Protein AF-A0A2W4WKU3-F1 (afdb_monomer)

Radius of gyration: 34.7 Å; Cα contacts (8 Å, |Δi|>4): 17; chains: 1; bounding box: 61×32×96 Å

Foldseek 3Di:
DVVVVVVVVVVVVVVVVVVVVVVVVVVVVVCVVPPPPPDQDPVNVQVVVCVVPVAHPVNVVVVVVVCLVCQLVVVCVVDPDDSVVSVVVSD

InterPro domains:
  IPR027417 P-loop containing nucleoside triphosphate hydrolase [G3DSA:3.40.50.300] (37-91)
  IPR050130 ATP-dependent Clp protease/Chaperone ClpA/ClpB [PTHR11638] (26-91)

Secondary structure (DSSP, 8-state):
-HHHHHHHHHHHHHHHHHHHHHHHHHHHHHHGGG-S-----HHHHHHHHHHHH---HHHHHHHHHHHHHHHHHHHHHH--S-HHHHHHHH-

Sequence (91 aa):
AIQVQDFDLAADLRKTESSLTQQIQATLADDVVITGIPEVSDEDIADIVSAWTGVPVNAITETESVMMMHLEDTLHERVVGQNEAVVAVAK

Solvent-accessible surface area (backbone atoms only — not comparable to full-atom values): 5421 Å² total; per-residue (Å²): 117,71,72,58,56,54,52,56,53,51,53,51,52,52,50,52,50,54,54,51,54,51,51,53,53,54,53,53,62,62,51,60,75,72,69,64,75,81,79,81,48,75,65,62,54,42,53,54,53,20,71,73,68,73,52,52,62,75,52,47,62,54,47,50,55,53,45,48,73,46,40,48,62,58,48,54,77,74,40,93,72,64,68,71,62,48,53,66,71,54,106

Nearest PDB structures (foldseek):
  7abr-assembly1_B  TM=5.320E-01  e=1.618E-02  Bacillus subtilis subsp. subtilis str. 168
  6w6h-assembly1_A  TM=4.390E-01  e=7.511E-03  Mycobacterium tuberculosis
  5ofo-assembly1_D  TM=4.498E-01  e=1.064E-02  Escherichia coli K-12
  6w6e-assembly1_A  TM=4.716E-01  e=1.734E-02  Mycobacterium tuberculosis
  6em8-assembly1_E  TM=3.257E-01  e=8.635E-03  Staphylococcus aureus

pLDDT: mean 72.11, std 10.01, range [53.91, 91.88]

Structure (mmCIF, N/CA/C/O backbone):
data_AF-A0A2W4WKU3-F1
#
_entry.id   AF-A0A2W4WKU3-F1
#
loop_
_atom_site.group_PDB
_atom_site.id
_atom_site.type_symbol
_atom_site.label_atom_id
_atom_site.label_alt_id
_atom_site.label_comp_id
_atom_site.label_asym_id
_atom_site.label_entity_id
_atom_site.label_seq_id
_atom_site.pdbx_PDB_ins_code
_atom_site.Cartn_x
_atom_site.Cartn_y
_atom_site.Cartn_z
_atom_site.occupancy
_atom_site.B_iso_or_equiv
_atom_site.auth_seq_id
_atom_site.auth_comp_id
_atom_site.auth_asym_id
_atom_site.auth_atom_id
_atom_site.pdbx_PDB_model_num
ATOM 1 N N . ALA A 1 1 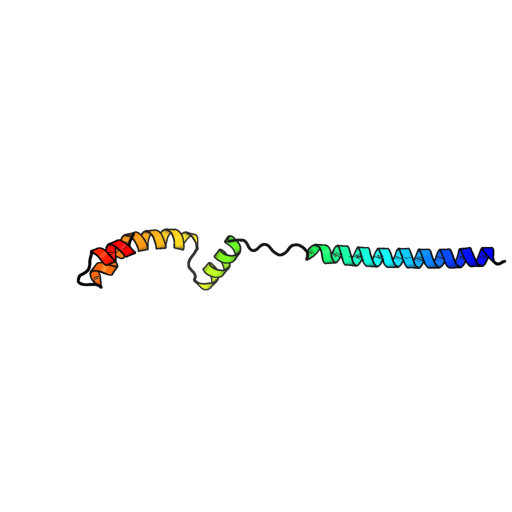? 29.876 20.856 -61.208 1.00 58.56 1 ALA A N 1
ATOM 2 C CA . ALA A 1 1 ? 30.616 20.865 -59.929 1.00 58.56 1 ALA A CA 1
ATOM 3 C C . ALA A 1 1 ? 29.691 21.108 -58.734 1.00 58.56 1 ALA A C 1
ATOM 5 O O . ALA A 1 1 ? 29.778 20.348 -57.787 1.00 58.56 1 ALA A O 1
ATOM 6 N N . ILE A 1 2 ? 28.776 22.087 -58.796 1.00 60.09 2 ILE A N 1
ATOM 7 C CA . ILE A 1 2 ? 27.870 22.460 -57.684 1.00 60.09 2 ILE A CA 1
ATOM 8 C C . ILE A 1 2 ? 26.934 21.309 -57.266 1.00 60.09 2 ILE A C 1
ATOM 10 O O . ILE A 1 2 ? 26.811 21.013 -56.089 1.00 60.09 2 ILE A O 1
ATOM 14 N N . GLN A 1 3 ? 26.392 20.563 -58.232 1.00 65.19 3 GLN A N 1
ATOM 15 C CA . GLN A 1 3 ? 25.459 19.460 -57.969 1.00 65.19 3 GLN A CA 1
ATOM 16 C C . GLN A 1 3 ? 26.058 18.311 -57.135 1.00 65.19 3 GLN A C 1
ATOM 18 O O . GLN A 1 3 ? 25.319 17.615 -56.459 1.00 65.19 3 GLN A O 1
ATOM 23 N N . VAL A 1 4 ? 27.383 18.109 -57.168 1.00 69.69 4 VAL A N 1
ATOM 24 C CA . VAL A 1 4 ? 28.069 17.065 -56.377 1.00 69.69 4 VAL A CA 1
ATOM 25 C C . VAL A 1 4 ? 28.145 17.461 -54.900 1.00 69.69 4 VAL A C 1
ATOM 27 O O . VAL A 1 4 ? 27.924 16.619 -54.040 1.00 69.69 4 VAL A O 1
ATOM 30 N N . GLN A 1 5 ? 28.360 18.751 -54.612 1.00 68.88 5 GLN A N 1
ATOM 31 C CA . GLN A 1 5 ? 28.367 19.267 -53.239 1.00 68.88 5 GLN A CA 1
ATOM 32 C C . GLN A 1 5 ? 27.000 19.136 -52.558 1.00 68.88 5 GLN A C 1
ATOM 34 O O . GLN A 1 5 ? 26.945 18.863 -51.361 1.00 68.88 5 GLN A O 1
ATOM 39 N N . ASP A 1 6 ? 25.907 19.273 -53.313 1.00 75.19 6 ASP A N 1
ATOM 40 C CA . ASP A 1 6 ? 24.555 19.113 -52.769 1.00 75.19 6 ASP A CA 1
ATOM 41 C C . ASP A 1 6 ? 24.270 17.660 -52.345 1.00 75.19 6 ASP A C 1
ATOM 43 O O . ASP A 1 6 ? 23.561 17.431 -51.364 1.00 75.19 6 ASP A O 1
ATOM 47 N N . PHE A 1 7 ? 24.846 16.668 -53.039 1.00 82.00 7 PHE A N 1
ATOM 48 C CA . PHE A 1 7 ? 24.681 15.253 -52.683 1.00 82.00 7 PHE A CA 1
ATOM 49 C C . PHE A 1 7 ? 25.466 14.864 -51.428 1.00 82.00 7 PHE A C 1
ATOM 51 O O . PHE A 1 7 ? 24.938 14.120 -50.599 1.00 82.00 7 PHE A O 1
ATOM 58 N N . ASP A 1 8 ? 26.683 15.385 -51.264 1.00 85.19 8 ASP A N 1
ATOM 59 C CA . ASP A 1 8 ? 27.507 15.115 -50.081 1.00 85.19 8 ASP A CA 1
ATOM 60 C C . ASP A 1 8 ? 26.860 15.711 -48.819 1.00 85.19 8 ASP A C 1
ATOM 62 O O . ASP A 1 8 ? 26.673 15.017 -47.817 1.00 85.19 8 ASP A O 1
ATOM 66 N N . LEU A 1 9 ? 26.397 16.965 -48.900 1.00 86.19 9 LEU A N 1
ATOM 67 C CA . LEU A 1 9 ? 25.697 17.629 -47.797 1.00 86.19 9 LEU A CA 1
ATOM 68 C C . LEU A 1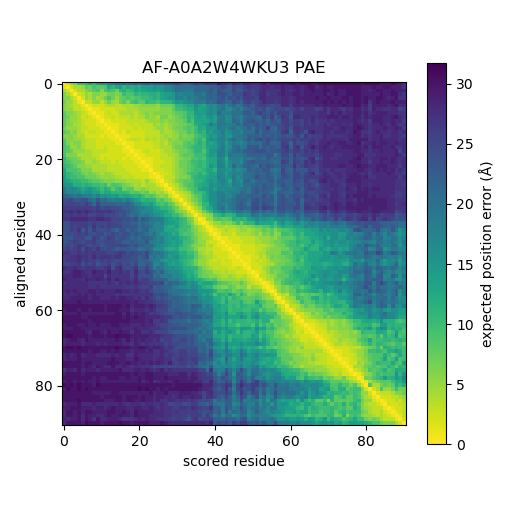 9 ? 24.380 16.919 -47.439 1.00 86.19 9 LEU A C 1
ATOM 70 O O . LEU A 1 9 ? 24.050 16.761 -46.262 1.00 86.19 9 LEU A O 1
ATOM 74 N N . ALA A 1 10 ? 23.624 16.467 -48.444 1.00 84.31 10 ALA A N 1
ATOM 75 C CA . ALA A 1 10 ? 22.382 15.730 -48.226 1.00 84.31 10 ALA A CA 1
ATOM 76 C C . ALA A 1 10 ? 22.620 14.372 -47.541 1.00 84.31 10 ALA A C 1
ATOM 78 O O . ALA A 1 10 ? 21.817 13.954 -46.701 1.00 84.31 10 ALA A O 1
ATOM 79 N N . ALA A 1 11 ? 23.720 13.688 -47.868 1.00 88.81 11 ALA A N 1
ATOM 80 C CA . ALA A 1 11 ? 24.095 12.430 -47.229 1.00 88.81 11 ALA A CA 1
ATOM 81 C C . ALA A 1 11 ? 24.435 12.628 -45.743 1.00 88.81 11 ALA A C 1
ATOM 83 O O . ALA A 1 11 ? 23.976 11.852 -44.897 1.00 88.81 11 ALA A O 1
ATOM 84 N N . ASP A 1 12 ? 25.171 13.692 -45.421 1.00 89.12 12 ASP A N 1
ATOM 85 C CA . ASP A 1 12 ? 25.520 14.036 -44.043 1.00 89.12 12 ASP A CA 1
ATOM 86 C C . ASP A 1 12 ? 24.289 14.428 -43.220 1.00 89.12 12 ASP A C 1
ATOM 88 O O . ASP A 1 12 ? 24.091 13.909 -42.118 1.00 89.12 12 ASP A O 1
ATOM 92 N N . LEU A 1 13 ? 23.401 15.263 -43.772 1.00 86.62 13 LEU A N 1
ATOM 93 C CA . LEU A 1 13 ? 22.150 15.639 -43.107 1.00 86.62 13 LEU A CA 1
ATOM 94 C C . LEU A 1 13 ? 21.293 14.409 -42.785 1.00 86.62 13 LEU A C 1
ATOM 96 O O . LEU A 1 13 ? 20.872 14.240 -41.640 1.00 86.62 13 LEU A O 1
ATOM 100 N N . ARG A 1 14 ? 21.126 13.487 -43.738 1.00 90.12 14 ARG A N 1
ATOM 101 C CA . ARG A 1 14 ? 20.374 12.242 -43.522 1.00 90.12 14 ARG A CA 1
ATOM 102 C C . ARG A 1 14 ? 20.999 11.355 -42.443 1.00 90.12 14 ARG A C 1
ATOM 104 O O . ARG A 1 14 ? 20.289 10.708 -41.673 1.00 90.12 14 ARG A O 1
ATOM 111 N N . LYS A 1 15 ? 22.332 11.317 -42.367 1.00 91.88 15 LYS A N 1
ATOM 112 C CA . LYS A 1 15 ? 23.051 10.580 -41.322 1.00 91.88 15 LYS A CA 1
ATOM 113 C C . LYS A 1 15 ? 22.800 11.189 -39.944 1.00 91.88 15 LYS A C 1
ATOM 115 O O . LYS A 1 15 ? 22.551 10.446 -38.994 1.00 91.88 15 LYS A O 1
ATOM 120 N N . THR A 1 16 ? 22.832 12.519 -39.838 1.00 91.31 16 THR A N 1
ATOM 121 C CA . THR A 1 16 ? 22.532 13.212 -38.576 1.00 91.31 16 THR A CA 1
ATOM 122 C C . THR A 1 16 ? 21.084 13.002 -38.144 1.00 91.31 16 THR A C 1
ATOM 124 O O . THR A 1 16 ? 20.861 12.659 -36.986 1.00 91.31 16 THR A O 1
ATOM 127 N N . GLU A 1 17 ? 20.129 13.092 -39.075 1.00 89.56 17 GLU A N 1
ATOM 128 C CA . GLU A 1 17 ? 18.705 12.834 -38.837 1.00 89.56 17 GLU A CA 1
ATOM 129 C C . GLU A 1 17 ? 18.488 11.415 -38.302 1.00 89.56 17 GLU A C 1
ATOM 131 O O . GLU A 1 17 ? 17.932 11.246 -37.221 1.00 89.56 17 GLU A O 1
ATOM 136 N N . SER A 1 18 ? 19.030 10.399 -38.983 1.00 90.62 18 SER A N 1
ATOM 137 C CA . SER A 1 18 ? 18.900 9.002 -38.554 1.00 90.62 18 SER A CA 1
ATOM 138 C C . SER A 1 18 ? 19.469 8.759 -37.153 1.00 90.62 18 SER A C 1
ATOM 140 O O . SER A 1 18 ? 18.876 8.017 -36.374 1.00 90.62 18 SER A O 1
ATOM 142 N N . SER A 1 19 ? 20.610 9.371 -36.827 1.00 91.00 19 SER A N 1
ATOM 143 C CA . SER A 1 19 ? 21.231 9.268 -35.502 1.00 91.00 19 SER A CA 1
ATOM 144 C C . SER A 1 19 ? 20.368 9.929 -34.423 1.00 91.00 19 SER A C 1
ATOM 146 O O . SER A 1 19 ? 20.207 9.381 -33.333 1.00 91.00 19 SER A O 1
ATOM 148 N N . LEU A 1 20 ? 19.798 11.099 -34.723 1.00 85.75 20 LEU A N 1
ATOM 149 C CA . LEU A 1 20 ? 18.969 11.854 -33.786 1.00 85.75 20 LEU A CA 1
ATOM 150 C C . LEU A 1 20 ? 17.639 11.139 -33.524 1.00 85.75 20 LEU A C 1
ATOM 152 O O . LEU A 1 20 ? 17.230 11.005 -32.374 1.00 85.75 20 LEU A O 1
ATOM 156 N N . THR A 1 21 ? 17.004 10.606 -34.571 1.00 85.75 21 THR A N 1
ATOM 157 C CA . THR A 1 21 ? 15.790 9.789 -34.443 1.00 85.75 21 THR A CA 1
ATOM 158 C C . THR A 1 21 ? 16.052 8.529 -33.623 1.00 85.75 21 THR A C 1
ATOM 160 O O . THR A 1 21 ? 15.243 8.187 -32.765 1.00 85.75 21 THR A O 1
ATOM 163 N N . GLN A 1 22 ? 17.198 7.869 -33.823 1.00 89.88 22 GLN A N 1
ATOM 164 C CA . GLN A 1 22 ? 17.575 6.689 -33.043 1.00 89.88 22 GLN A CA 1
ATOM 165 C C . GLN A 1 22 ? 17.783 7.019 -31.555 1.00 89.88 22 GLN A C 1
ATOM 167 O O . GLN A 1 22 ? 17.345 6.253 -30.700 1.00 89.88 22 GLN A O 1
ATOM 172 N N . GLN A 1 23 ? 18.397 8.164 -31.236 1.00 85.44 23 GLN A N 1
ATOM 173 C CA . GLN A 1 23 ? 18.551 8.632 -29.853 1.00 85.44 23 GLN A CA 1
ATOM 174 C C . GLN A 1 23 ? 17.200 8.948 -29.202 1.00 85.44 23 GLN A C 1
ATOM 176 O O . GLN A 1 23 ? 16.948 8.507 -28.086 1.00 85.44 23 GLN A O 1
ATOM 181 N N . ILE A 1 24 ? 16.306 9.643 -29.913 1.00 83.06 24 ILE A N 1
ATOM 182 C CA . ILE A 1 24 ? 14.948 9.936 -29.426 1.00 83.06 24 ILE A CA 1
ATOM 183 C C . ILE A 1 24 ? 14.185 8.637 -29.146 1.00 83.06 24 ILE A C 1
ATOM 185 O O . ILE A 1 24 ? 13.543 8.509 -28.107 1.00 83.06 24 ILE A O 1
ATOM 189 N N . GLN A 1 25 ? 14.280 7.656 -30.045 1.00 81.25 25 GLN A N 1
ATOM 190 C CA . GLN A 1 25 ? 13.601 6.374 -29.885 1.00 81.25 25 GLN A CA 1
ATOM 191 C C . GLN A 1 25 ? 14.156 5.558 -28.709 1.00 81.25 25 GLN A C 1
ATOM 193 O O . GLN A 1 25 ? 13.378 4.918 -28.005 1.00 81.25 25 GLN A O 1
ATOM 198 N N . ALA A 1 26 ? 15.470 5.602 -28.471 1.00 80.62 26 ALA A N 1
ATOM 199 C CA . ALA A 1 26 ? 16.091 4.942 -27.326 1.00 80.62 26 ALA A CA 1
ATOM 200 C C . ALA A 1 26 ? 15.634 5.559 -25.994 1.00 80.62 26 ALA A C 1
ATOM 202 O O . ALA A 1 26 ? 15.251 4.826 -25.088 1.00 80.62 26 ALA A O 1
ATOM 203 N N . THR A 1 27 ? 15.599 6.892 -25.897 1.00 74.38 27 THR A N 1
ATOM 204 C CA . THR A 1 27 ? 15.151 7.586 -24.680 1.00 74.38 27 THR A CA 1
ATOM 205 C C . THR A 1 27 ? 13.659 7.383 -24.417 1.00 74.38 27 THR A C 1
ATOM 207 O O . THR A 1 27 ? 13.269 7.124 -23.285 1.00 74.38 27 THR A O 1
ATOM 210 N N . LEU A 1 28 ? 12.813 7.445 -25.453 1.00 68.31 28 LEU A N 1
ATOM 211 C CA . LEU A 1 28 ? 11.370 7.227 -25.303 1.00 68.31 28 LEU A CA 1
ATOM 212 C C . LEU A 1 28 ? 11.026 5.785 -24.905 1.00 68.31 28 LEU A C 1
ATOM 214 O O . LEU A 1 28 ? 10.038 5.575 -24.211 1.00 68.31 28 LEU A O 1
ATOM 218 N N . ALA A 1 29 ? 11.814 4.792 -25.326 1.00 64.94 29 ALA A N 1
ATOM 219 C CA . ALA A 1 29 ? 11.608 3.405 -24.911 1.00 64.94 29 ALA A CA 1
ATOM 220 C C . ALA A 1 29 ? 11.907 3.187 -23.416 1.00 64.94 29 ALA A C 1
ATOM 222 O O . ALA A 1 29 ? 11.221 2.387 -22.782 1.00 64.94 29 ALA A O 1
ATOM 223 N N . ASP A 1 30 ? 12.880 3.914 -22.861 1.00 61.78 30 ASP A N 1
ATOM 224 C CA . ASP A 1 30 ? 13.217 3.871 -21.431 1.00 61.78 30 ASP A CA 1
ATOM 225 C C . ASP A 1 30 ? 12.170 4.613 -20.575 1.00 61.78 30 ASP A C 1
ATOM 227 O O . ASP A 1 30 ? 11.767 4.127 -19.520 1.00 61.78 30 ASP A O 1
ATOM 231 N N . ASP A 1 31 ? 11.659 5.754 -21.054 1.00 57.16 31 ASP A N 1
ATOM 232 C CA . ASP A 1 31 ? 10.717 6.599 -20.298 1.00 57.16 31 ASP A CA 1
ATOM 233 C C . ASP A 1 31 ? 9.289 6.017 -20.233 1.00 57.16 31 ASP A C 1
ATOM 235 O O . ASP A 1 31 ? 8.535 6.278 -19.293 1.00 57.16 31 ASP A O 1
ATOM 239 N N . VAL A 1 32 ? 8.902 5.164 -21.194 1.00 54.81 32 VAL A N 1
ATOM 240 C CA . VAL A 1 32 ? 7.583 4.496 -21.194 1.00 54.81 32 VAL A CA 1
ATOM 241 C C . VAL A 1 32 ? 7.409 3.557 -19.992 1.00 54.81 32 VAL A C 1
ATOM 243 O O . VAL A 1 32 ? 6.276 3.321 -19.574 1.00 54.81 32 VAL A O 1
ATOM 246 N N . VAL A 1 33 ? 8.495 3.102 -19.357 1.00 55.00 33 VAL A N 1
ATOM 247 C CA . VAL A 1 33 ? 8.423 2.265 -18.147 1.00 55.00 33 VAL A CA 1
ATOM 248 C C . VAL A 1 33 ? 7.932 3.059 -16.918 1.00 55.00 33 VAL A C 1
ATOM 250 O O . VAL A 1 33 ? 7.403 2.454 -15.990 1.00 55.00 33 VAL A O 1
ATOM 253 N N . ILE A 1 34 ? 8.014 4.401 -16.916 1.00 54.94 34 ILE A N 1
ATOM 254 C CA . ILE A 1 34 ? 7.670 5.261 -15.756 1.00 54.94 34 ILE A CA 1
ATOM 255 C C . ILE A 1 34 ? 6.443 6.163 -16.027 1.00 54.94 34 ILE A C 1
ATOM 257 O O . ILE A 1 34 ? 6.185 7.127 -15.313 1.00 54.94 34 ILE A O 1
ATOM 261 N N . THR A 1 35 ? 5.626 5.863 -17.043 1.00 53.91 35 THR A N 1
ATOM 262 C CA . THR A 1 35 ? 4.382 6.632 -17.306 1.00 53.91 35 THR A CA 1
ATOM 263 C C . THR A 1 35 ? 3.110 5.997 -16.743 1.00 53.91 35 THR A C 1
ATOM 265 O O . THR A 1 35 ? 2.044 6.610 -16.791 1.00 53.91 35 THR A O 1
ATOM 268 N N . GLY A 1 36 ? 3.207 4.809 -16.143 1.00 58.47 36 GLY A N 1
ATOM 269 C CA . GLY A 1 36 ? 2.160 4.281 -15.275 1.00 58.47 36 GLY A CA 1
ATOM 270 C C . GLY A 1 36 ? 2.377 4.821 -13.871 1.00 58.47 36 GLY A C 1
ATOM 271 O O . GLY A 1 36 ? 3.303 4.387 -13.192 1.00 58.47 36 GLY A O 1
ATOM 272 N N . ILE A 1 37 ? 1.554 5.775 -13.434 1.00 64.31 37 ILE A N 1
ATOM 273 C CA . ILE A 1 37 ? 1.451 6.111 -12.009 1.00 64.31 37 ILE A CA 1
ATOM 274 C C . ILE A 1 37 ? 1.224 4.772 -11.293 1.00 64.31 37 ILE A C 1
ATOM 276 O O . ILE A 1 37 ? 0.288 4.075 -11.688 1.00 64.31 37 ILE A O 1
ATOM 280 N N . PRO A 1 38 ? 2.068 4.355 -10.333 1.00 66.50 38 PRO A N 1
ATOM 281 C CA . PRO A 1 38 ? 1.810 3.117 -9.617 1.00 66.50 38 PRO A CA 1
ATOM 282 C C . PRO A 1 38 ? 0.453 3.269 -8.926 1.00 66.50 38 PRO A C 1
ATOM 284 O O . PRO A 1 38 ? 0.296 4.107 -8.036 1.00 66.50 38 PRO A O 1
ATOM 287 N N . GLU A 1 39 ? -0.547 2.532 -9.407 1.00 72.69 39 GLU A N 1
ATOM 288 C CA . GLU A 1 39 ? -1.847 2.462 -8.756 1.00 72.69 39 GLU A CA 1
ATOM 289 C C . GLU A 1 39 ? -1.637 1.730 -7.439 1.00 72.69 39 GLU A C 1
ATOM 291 O O . GLU A 1 39 ? -1.275 0.556 -7.416 1.00 72.69 39 GLU A O 1
ATOM 296 N N . VAL A 1 40 ? -1.797 2.464 -6.343 1.00 77.81 40 VAL A N 1
ATOM 297 C CA . VAL A 1 40 ? -1.786 1.885 -5.005 1.00 77.81 40 VAL A CA 1
ATOM 298 C C . VAL A 1 40 ? -3.161 1.273 -4.781 1.00 77.81 40 VAL A C 1
ATOM 300 O O . VAL A 1 40 ? -4.167 1.983 -4.850 1.00 77.81 40 VAL A O 1
ATOM 303 N N . SER A 1 41 ? -3.200 -0.033 -4.545 1.00 78.94 41 SER A N 1
ATOM 304 C CA . SER A 1 41 ? -4.425 -0.755 -4.220 1.00 78.94 41 SER A CA 1
ATOM 305 C C . SER A 1 41 ? -4.712 -0.714 -2.716 1.00 78.94 41 SER A C 1
ATOM 307 O O . SER A 1 41 ? -3.825 -0.468 -1.894 1.00 78.94 41 SER A O 1
ATOM 309 N N . ASP A 1 42 ? -5.961 -0.990 -2.338 1.00 77.31 42 ASP A N 1
ATOM 310 C CA . ASP A 1 42 ? -6.353 -1.102 -0.928 1.00 77.31 42 ASP A CA 1
ATOM 311 C C . ASP A 1 42 ? -5.580 -2.227 -0.205 1.00 77.31 42 ASP A C 1
ATOM 313 O O . ASP A 1 42 ? -5.310 -2.129 0.993 1.00 77.31 42 ASP A O 1
ATOM 317 N N . GLU A 1 43 ? -5.168 -3.267 -0.941 1.00 77.31 43 GLU A N 1
ATOM 318 C CA . GLU A 1 43 ? -4.348 -4.380 -0.445 1.00 77.31 43 GLU A CA 1
ATOM 319 C C . GLU A 1 43 ? -2.930 -3.913 -0.071 1.00 77.31 43 GLU A C 1
ATOM 321 O O . GLU A 1 43 ? -2.432 -4.258 1.002 1.00 77.31 43 GLU A O 1
ATOM 326 N N . ASP A 1 44 ? -2.320 -3.035 -0.876 1.00 77.06 44 ASP A N 1
ATOM 327 C CA . ASP A 1 44 ? -0.989 -2.476 -0.590 1.00 77.06 44 ASP A CA 1
ATOM 328 C C . ASP A 1 44 ? -0.983 -1.647 0.707 1.00 77.06 44 ASP A C 1
ATOM 330 O O . ASP A 1 44 ? -0.026 -1.672 1.489 1.00 77.06 44 ASP A O 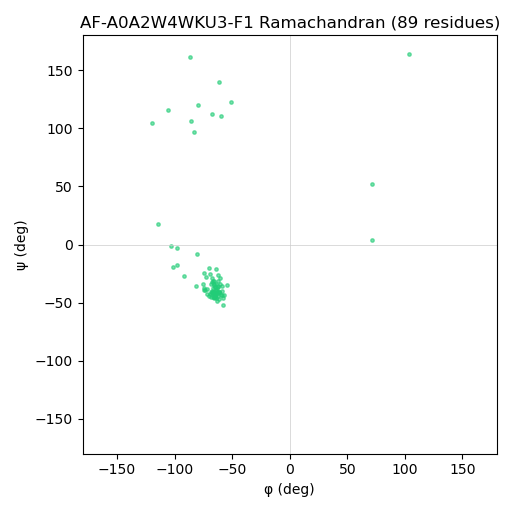1
ATOM 334 N N . ILE A 1 45 ? -2.068 -0.909 0.962 1.00 78.38 45 ILE A N 1
ATOM 335 C CA . ILE A 1 45 ? -2.241 -0.129 2.195 1.00 78.38 45 ILE A CA 1
ATOM 336 C C . ILE A 1 45 ? -2.462 -1.068 3.386 1.00 78.38 45 ILE A C 1
ATOM 338 O O . ILE A 1 45 ? -1.857 -0.875 4.447 1.00 78.38 45 ILE A O 1
ATOM 342 N N . ALA A 1 46 ? -3.307 -2.086 3.215 1.00 77.81 46 ALA A N 1
ATOM 343 C CA . ALA A 1 46 ? -3.608 -3.083 4.236 1.00 77.81 46 ALA A CA 1
ATOM 344 C C . ALA A 1 46 ? -2.347 -3.806 4.729 1.00 77.81 46 ALA A C 1
ATOM 346 O O . ALA A 1 46 ? -2.156 -3.952 5.941 1.00 77.81 46 ALA A O 1
ATOM 347 N N . ASP A 1 47 ? -1.460 -4.192 3.814 1.00 77.56 47 ASP A N 1
ATOM 348 C CA . ASP A 1 47 ? -0.221 -4.895 4.135 1.00 77.56 47 ASP 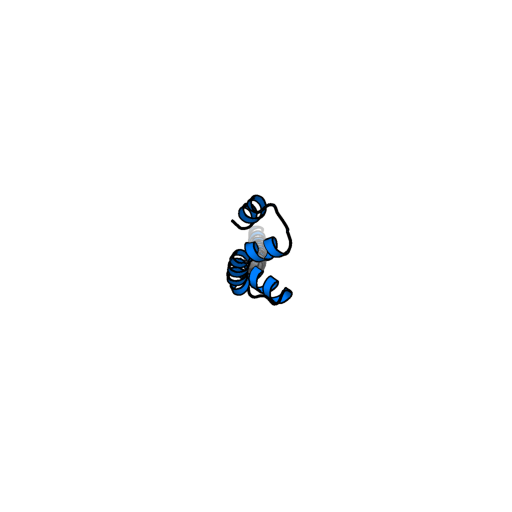A CA 1
ATOM 349 C C . ASP A 1 47 ? 0.738 -4.033 4.964 1.00 77.56 47 ASP A C 1
ATOM 351 O O . ASP A 1 47 ? 1.292 -4.496 5.967 1.00 77.56 47 ASP A O 1
ATOM 355 N N . ILE A 1 48 ? 0.891 -2.751 4.616 1.00 77.88 48 ILE A N 1
ATOM 356 C CA . ILE A 1 48 ? 1.744 -1.815 5.365 1.00 77.88 48 ILE A CA 1
ATOM 357 C C . ILE A 1 48 ? 1.175 -1.559 6.766 1.00 77.88 48 ILE A C 1
ATOM 359 O O . ILE A 1 48 ? 1.910 -1.592 7.759 1.00 77.88 48 ILE A O 1
ATOM 363 N N . VAL A 1 49 ? -0.135 -1.327 6.872 1.00 74.81 49 VAL A N 1
ATOM 364 C CA . VAL A 1 49 ? -0.798 -1.072 8.158 1.00 74.81 49 VAL A CA 1
ATOM 365 C C . VAL A 1 49 ? -0.747 -2.313 9.049 1.00 74.81 49 VAL A C 1
ATOM 367 O O . VAL A 1 49 ? -0.445 -2.196 10.239 1.00 74.81 49 VAL A O 1
ATOM 370 N N . SER A 1 50 ? -0.953 -3.506 8.487 1.00 78.56 50 SER A N 1
ATOM 371 C CA . SER A 1 50 ? -0.811 -4.774 9.208 1.00 78.56 50 SER A CA 1
ATOM 372 C C . SER A 1 50 ? 0.634 -5.008 9.654 1.00 78.56 50 SER A C 1
ATOM 374 O O . SER A 1 50 ? 0.860 -5.462 10.774 1.00 78.56 50 SER A O 1
ATOM 376 N N . ALA A 1 51 ? 1.631 -4.670 8.832 1.00 76.12 51 ALA A N 1
ATOM 377 C CA . ALA A 1 51 ? 3.041 -4.800 9.199 1.00 76.12 51 ALA A CA 1
ATOM 378 C C . ALA A 1 51 ? 3.446 -3.862 10.352 1.00 76.12 51 ALA A C 1
ATOM 380 O O . ALA A 1 51 ? 4.272 -4.235 11.186 1.00 76.12 51 ALA A O 1
ATOM 381 N N . TRP A 1 52 ? 2.866 -2.661 10.430 1.00 74.38 52 TRP A N 1
ATOM 382 C CA . TRP A 1 52 ? 3.134 -1.714 11.519 1.00 74.38 52 TRP A CA 1
ATOM 383 C C . TRP A 1 52 ? 2.345 -1.985 12.798 1.00 74.38 52 TRP A C 1
ATOM 385 O O . TRP A 1 52 ? 2.865 -1.759 13.890 1.00 74.38 52 TRP A O 1
ATOM 395 N N . THR A 1 53 ? 1.103 -2.451 12.685 1.00 71.44 53 THR A N 1
ATOM 396 C CA . THR A 1 53 ? 0.212 -2.649 13.841 1.00 71.44 53 THR A CA 1
ATOM 397 C C . THR A 1 53 ? 0.179 -4.091 14.342 1.00 71.44 53 THR A C 1
ATOM 399 O O . THR A 1 53 ? -0.236 -4.336 15.472 1.00 71.44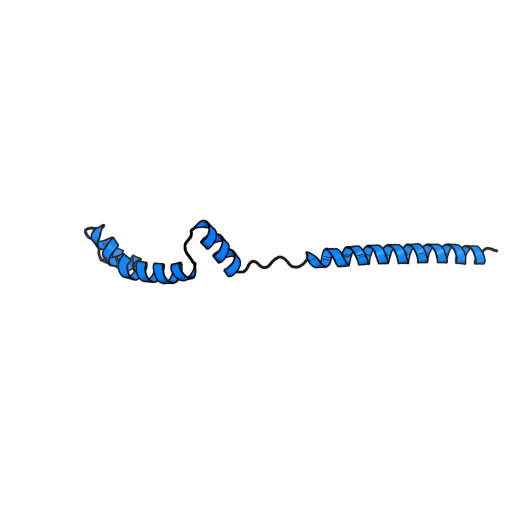 53 THR A O 1
ATOM 402 N N . GLY A 1 54 ? 0.626 -5.052 13.529 1.00 68.81 54 GLY A N 1
ATOM 403 C CA . GLY A 1 54 ? 0.559 -6.484 13.820 1.00 68.81 54 GLY A CA 1
ATOM 404 C C . GLY A 1 54 ? -0.853 -7.075 13.754 1.00 68.81 54 GLY A C 1
ATOM 405 O O . GLY A 1 54 ? -1.021 -8.253 14.067 1.00 68.81 54 GLY A O 1
ATOM 406 N N . VAL A 1 55 ? -1.864 -6.287 13.370 1.00 65.50 55 VAL A N 1
ATOM 407 C CA . VAL A 1 55 ? -3.265 -6.716 13.297 1.00 65.50 55 VAL A CA 1
ATOM 408 C C . VAL A 1 55 ? -3.657 -6.905 11.826 1.00 65.50 55 VAL A C 1
ATOM 410 O O . VAL A 1 55 ? -3.672 -5.925 11.080 1.00 65.50 55 VAL A O 1
ATOM 413 N N . PRO A 1 56 ? -3.989 -8.136 11.392 1.00 67.38 56 PRO A N 1
ATOM 414 C CA . PRO A 1 56 ? -4.437 -8.395 10.026 1.00 67.38 56 PRO A CA 1
ATOM 415 C C . PRO A 1 56 ? -5.732 -7.638 9.714 1.00 67.38 56 PRO A C 1
ATOM 417 O O . PRO A 1 56 ? -6.648 -7.636 10.533 1.00 67.38 56 PRO A O 1
ATOM 420 N N . VAL A 1 57 ? -5.874 -7.081 8.510 1.00 65.75 57 VAL A N 1
ATOM 421 C CA . VAL A 1 57 ? -7.098 -6.353 8.112 1.00 65.75 57 VAL A CA 1
ATOM 422 C C . VAL A 1 57 ? -8.357 -7.228 8.183 1.00 65.75 57 VAL A C 1
ATOM 424 O O . VAL A 1 57 ? -9.389 -6.770 8.661 1.00 65.75 57 VAL A O 1
ATOM 427 N N . ASN A 1 58 ? -8.258 -8.522 7.856 1.00 62.69 58 ASN A N 1
ATOM 428 C CA . ASN A 1 58 ? -9.363 -9.473 8.057 1.00 62.69 58 ASN A CA 1
ATOM 429 C C . ASN A 1 58 ? -9.770 -9.600 9.537 1.00 62.69 58 ASN A C 1
ATOM 431 O O . ASN A 1 58 ? -10.953 -9.754 9.847 1.00 62.69 58 ASN A O 1
ATOM 435 N N . ALA A 1 59 ? -8.798 -9.490 10.450 1.00 59.47 59 ALA A N 1
ATOM 436 C CA . ALA A 1 59 ? -9.055 -9.485 11.882 1.00 59.47 59 ALA A CA 1
ATOM 437 C C . ALA A 1 59 ? -9.703 -8.171 12.339 1.00 59.47 59 ALA A C 1
ATOM 439 O O . ALA A 1 59 ? -10.459 -8.213 13.300 1.00 59.47 59 ALA A O 1
ATOM 440 N N . ILE A 1 60 ? -9.481 -7.032 11.666 1.00 60.56 60 ILE A N 1
ATOM 441 C CA . ILE A 1 60 ? -10.153 -5.759 11.992 1.00 60.56 60 ILE A CA 1
ATOM 442 C C . ILE A 1 60 ? -11.662 -5.885 11.787 1.00 60.56 60 ILE A C 1
ATOM 444 O O . ILE A 1 60 ? -12.406 -5.581 12.708 1.00 60.56 60 ILE A O 1
ATOM 448 N N . THR A 1 61 ? -12.128 -6.413 10.653 1.00 61.38 61 THR A N 1
ATOM 449 C CA . THR A 1 61 ? -13.572 -6.580 10.388 1.00 61.38 61 THR A CA 1
ATOM 450 C C . THR A 1 61 ? -14.274 -7.507 11.386 1.00 61.38 61 THR A C 1
ATOM 452 O O . THR A 1 61 ? -15.389 -7.222 11.832 1.00 61.38 61 THR A O 1
ATOM 455 N N . GLU A 1 62 ? -13.627 -8.611 11.769 1.00 61.66 62 GLU A N 1
ATOM 456 C CA . GLU A 1 62 ? -14.169 -9.538 12.769 1.00 61.66 62 GLU A CA 1
ATOM 457 C C . GLU A 1 62 ? -14.107 -8.928 14.180 1.00 61.66 62 GLU A C 1
ATOM 459 O O . GLU A 1 62 ? -15.089 -8.966 14.920 1.00 61.66 62 GLU A O 1
ATOM 464 N N . THR A 1 63 ? -12.991 -8.278 14.525 1.00 65.25 63 THR A N 1
ATOM 465 C CA . THR A 1 63 ? -12.785 -7.635 15.832 1.00 65.25 63 THR A CA 1
ATOM 466 C C . THR A 1 63 ? -13.698 -6.433 16.027 1.00 65.25 63 THR A C 1
ATOM 468 O O . THR A 1 63 ? -14.223 -6.274 17.120 1.00 65.25 63 THR A O 1
ATOM 471 N N . GLU A 1 64 ? -13.931 -5.603 15.010 1.00 65.19 64 GLU A N 1
ATOM 472 C CA . GLU A 1 64 ? -14.874 -4.481 15.081 1.00 65.19 64 GLU A CA 1
ATOM 473 C C . GLU A 1 64 ? -16.306 -4.971 15.261 1.00 65.19 64 GLU A C 1
ATOM 475 O O . GLU A 1 64 ? -17.025 -4.421 16.088 1.00 65.19 64 GLU A O 1
ATOM 480 N N . SER A 1 65 ? -16.707 -6.034 14.556 1.00 67.94 65 SER A N 1
ATOM 481 C CA . SER A 1 65 ? -18.042 -6.626 14.711 1.00 67.94 65 SER A CA 1
ATOM 482 C C . SER A 1 65 ? -18.248 -7.188 16.123 1.00 67.94 65 SER A C 1
ATOM 484 O O . SER A 1 65 ? -19.292 -6.974 16.741 1.00 67.94 65 SER A O 1
ATOM 486 N N . VAL A 1 66 ? -17.233 -7.870 16.665 1.00 67.75 66 VAL A N 1
ATOM 487 C CA . VAL A 1 66 ? -17.236 -8.389 18.041 1.00 67.75 66 VAL A CA 1
ATOM 488 C C . VAL A 1 66 ? -17.176 -7.249 19.065 1.00 67.75 66 VAL A C 1
ATOM 490 O O . VAL A 1 66 ? -17.901 -7.285 20.058 1.00 67.75 66 VAL A O 1
ATOM 493 N N . MET A 1 67 ? -16.374 -6.208 18.823 1.00 68.06 67 MET A N 1
ATOM 494 C CA . MET A 1 67 ? -16.330 -5.020 19.678 1.00 68.06 67 MET A CA 1
ATOM 495 C C . MET A 1 67 ? -17.674 -4.306 19.697 1.00 68.06 67 MET A C 1
ATOM 497 O O . MET A 1 67 ? -18.124 -3.964 20.779 1.00 68.06 67 MET A O 1
ATOM 501 N N . MET A 1 68 ? -18.339 -4.128 18.551 1.00 71.75 68 MET A N 1
ATOM 502 C CA . MET A 1 68 ? -19.678 -3.533 18.476 1.00 71.75 68 MET A CA 1
ATOM 503 C C . MET A 1 68 ? -20.692 -4.331 19.296 1.00 71.75 68 MET A C 1
ATOM 505 O O . MET A 1 68 ? -21.458 -3.743 20.054 1.00 71.75 68 MET A O 1
ATOM 509 N N . MET A 1 69 ? -20.650 -5.664 19.208 1.00 75.44 69 MET A N 1
ATOM 510 C C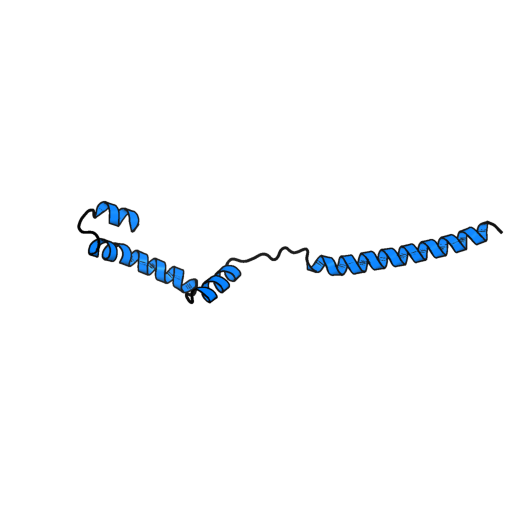A . MET A 1 69 ? -21.550 -6.541 19.962 1.00 75.44 69 MET A CA 1
ATOM 511 C C . MET A 1 69 ? -21.368 -6.414 21.484 1.00 75.44 69 MET A C 1
ATOM 513 O O . MET A 1 69 ? -22.335 -6.555 22.223 1.00 75.44 69 MET A O 1
ATOM 517 N N . HIS A 1 70 ? -20.151 -6.118 21.952 1.00 74.00 70 HIS A N 1
ATOM 518 C CA . HIS A 1 70 ? -19.827 -5.978 23.378 1.00 74.00 70 HIS A CA 1
ATOM 519 C C . HIS A 1 70 ? -19.686 -4.522 23.858 1.00 74.00 70 HIS A C 1
ATOM 521 O O . HIS A 1 70 ? -19.432 -4.274 25.043 1.00 74.00 70 HIS A O 1
ATOM 527 N N . LEU A 1 71 ? -19.840 -3.544 22.962 1.00 75.88 71 LEU A N 1
ATOM 528 C CA . LEU A 1 71 ? -19.646 -2.126 23.262 1.00 75.88 71 LEU A CA 1
ATOM 529 C C . LEU A 1 71 ? -20.704 -1.620 24.247 1.00 75.88 71 LEU A C 1
ATOM 531 O O . LEU A 1 71 ? -20.373 -0.881 25.173 1.00 75.88 71 LEU A O 1
ATOM 535 N N . GLU A 1 72 ? -21.959 -2.042 24.068 1.00 67.81 72 GLU A N 1
ATOM 536 C CA . GLU A 1 72 ? -23.086 -1.647 24.920 1.00 67.8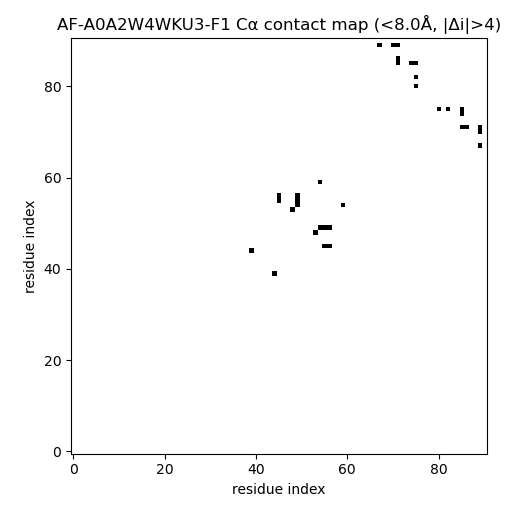1 72 GLU A CA 1
ATOM 537 C C . GLU A 1 72 ? -22.884 -2.092 26.373 1.00 67.81 72 GLU A C 1
ATOM 539 O O . GLU A 1 72 ? -23.026 -1.277 27.289 1.00 67.81 72 GLU A O 1
ATOM 544 N N . ASP A 1 73 ? -22.484 -3.349 26.578 1.00 73.38 73 ASP A N 1
ATOM 545 C CA . ASP A 1 73 ? -22.210 -3.914 27.902 1.00 73.38 73 ASP A CA 1
ATOM 546 C C . ASP A 1 73 ? -21.027 -3.193 28.570 1.00 73.38 73 ASP A C 1
ATOM 548 O O . ASP A 1 73 ? -21.114 -2.748 29.717 1.00 73.38 73 ASP A O 1
ATOM 552 N N . THR A 1 74 ? -19.939 -2.983 27.819 1.00 74.44 74 THR A N 1
ATOM 553 C CA . THR A 1 74 ? -18.722 -2.323 28.322 1.00 74.44 74 THR A CA 1
ATOM 554 C C . THR A 1 74 ? -18.971 -0.857 28.700 1.00 74.44 74 THR A C 1
ATOM 556 O O . THR A 1 74 ? -18.407 -0.343 29.672 1.00 74.44 74 THR A O 1
ATOM 559 N N . LEU A 1 75 ? -19.815 -0.152 27.941 1.00 69.94 75 LEU A N 1
ATOM 560 C CA . LEU A 1 75 ? -20.196 1.226 28.247 1.00 69.94 75 LEU A CA 1
ATOM 561 C C . LEU A 1 75 ? -21.122 1.301 29.468 1.00 69.94 75 LEU A C 1
ATOM 563 O O . LEU A 1 75 ? -20.931 2.193 30.296 1.00 69.94 75 LEU A O 1
ATOM 567 N N . HIS A 1 76 ? -22.054 0.358 29.639 1.00 68.81 76 HIS A N 1
ATOM 568 C CA . HIS A 1 76 ? -22.921 0.295 30.823 1.00 68.81 76 HIS A CA 1
ATOM 569 C C . HIS A 1 76 ? -22.152 -0.009 32.119 1.00 68.81 76 HIS A C 1
ATOM 571 O O . HIS A 1 76 ? -22.520 0.500 33.178 1.00 68.81 76 HIS A O 1
ATOM 577 N N . GLU A 1 77 ? -21.055 -0.772 32.061 1.00 72.31 77 GLU A N 1
ATOM 578 C CA . GLU A 1 77 ? -20.191 -1.008 33.229 1.00 72.31 77 GLU A CA 1
ATOM 579 C C . GLU A 1 77 ? -19.451 0.256 33.694 1.00 72.31 77 GLU A C 1
ATOM 581 O O . GLU A 1 77 ? -19.143 0.407 34.879 1.00 72.31 77 GLU A O 1
ATOM 586 N N . ARG A 1 78 ? -19.157 1.184 32.772 1.00 66.62 78 ARG A N 1
ATOM 587 C CA . ARG A 1 78 ? -18.375 2.399 33.060 1.00 66.62 78 ARG A CA 1
ATOM 588 C C . ARG A 1 78 ? -19.229 3.653 33.233 1.00 66.62 78 ARG A C 1
ATOM 590 O O . ARG A 1 78 ? -18.747 4.622 33.821 1.00 66.62 78 ARG A O 1
ATOM 597 N N . VAL A 1 79 ? -20.469 3.651 32.745 1.00 59.84 79 VAL A N 1
ATOM 598 C CA . VAL A 1 79 ? -21.389 4.792 32.793 1.00 59.84 79 VAL A CA 1
ATOM 599 C C . VAL A 1 79 ? -22.636 4.411 33.589 1.00 59.84 79 VAL A C 1
ATOM 601 O O . VAL A 1 79 ? -23.519 3.703 33.118 1.00 59.84 79 VAL A O 1
ATOM 604 N N . VAL A 1 80 ? -22.725 4.910 34.822 1.00 60.41 80 VAL A N 1
ATOM 605 C CA . VAL A 1 80 ? -23.887 4.684 35.691 1.00 60.41 80 VAL A CA 1
ATOM 606 C C . VAL A 1 80 ? -24.984 5.700 35.340 1.00 60.41 80 VAL A C 1
ATOM 608 O O . VAL A 1 80 ? -24.961 6.836 35.812 1.00 60.41 80 VAL A O 1
ATOM 611 N N . GLY A 1 81 ? -25.942 5.281 34.504 1.00 68.12 81 GLY A N 1
ATOM 612 C CA . GLY A 1 81 ? -27.084 6.080 34.022 1.00 68.12 81 GLY A CA 1
ATOM 613 C C . GLY A 1 81 ? -26.936 6.592 32.575 1.00 68.12 81 GLY A C 1
ATOM 614 O O . GLY A 1 81 ? -25.840 6.618 32.039 1.00 68.12 81 GLY A O 1
ATOM 615 N N . GLN A 1 82 ? -28.043 7.036 31.953 1.00 61.22 82 GLN A N 1
ATOM 616 C CA . GLN A 1 82 ? -28.169 7.419 30.522 1.00 61.22 82 GLN A CA 1
ATOM 617 C C . GLN A 1 82 ? -28.128 6.271 29.488 1.00 61.22 82 GLN A C 1
ATOM 619 O O . GLN A 1 82 ? -27.428 6.353 28.479 1.00 61.22 82 GLN A O 1
ATOM 624 N N . ASN A 1 83 ? -28.961 5.243 29.675 1.00 65.50 83 ASN A N 1
ATOM 625 C CA . ASN A 1 83 ? -29.074 4.109 28.741 1.00 65.50 83 ASN A CA 1
ATOM 626 C C . ASN A 1 83 ? -29.381 4.537 27.289 1.00 65.50 83 ASN A C 1
ATOM 628 O O . ASN A 1 83 ? -28.874 3.940 26.347 1.00 65.50 83 ASN A O 1
ATOM 632 N N . GLU A 1 84 ? -30.169 5.598 27.088 1.00 64.56 84 GLU A N 1
ATOM 633 C CA . GLU A 1 84 ? -30.554 6.066 25.746 1.00 64.56 84 GLU A CA 1
ATOM 634 C C . GLU A 1 84 ? -29.358 6.589 24.926 1.00 64.56 84 GLU A C 1
ATOM 636 O O . GLU A 1 84 ? -29.290 6.365 23.720 1.00 64.56 84 GLU A O 1
ATOM 641 N N . ALA A 1 85 ? -28.373 7.219 25.578 1.00 69.12 85 ALA A N 1
ATOM 642 C CA . ALA A 1 85 ? -27.171 7.723 24.912 1.00 69.12 85 ALA A CA 1
ATOM 643 C C . ALA A 1 85 ? -26.189 6.596 24.550 1.00 69.12 85 ALA A C 1
ATOM 645 O O . ALA A 1 85 ? -25.538 6.666 23.511 1.00 69.12 85 ALA A O 1
ATOM 646 N N . VAL A 1 86 ? -26.106 5.548 25.377 1.00 67.31 86 VAL A N 1
ATOM 647 C CA . VAL A 1 86 ? -25.248 4.381 25.111 1.00 67.31 86 VAL A CA 1
ATOM 648 C C . VAL A 1 86 ? -25.783 3.581 23.922 1.00 67.31 86 VAL A C 1
ATOM 650 O O . VAL A 1 86 ? -25.027 3.276 23.003 1.00 67.31 86 VAL A O 1
ATOM 653 N N . VAL A 1 87 ? -27.096 3.334 23.880 1.00 68.50 87 VAL A N 1
ATOM 654 C CA . VAL A 1 87 ? -27.753 2.623 22.768 1.00 68.50 87 VAL A CA 1
ATOM 655 C C . VAL A 1 87 ? -27.616 3.383 21.444 1.00 68.50 87 VAL A C 1
ATOM 657 O O . VAL A 1 87 ? -27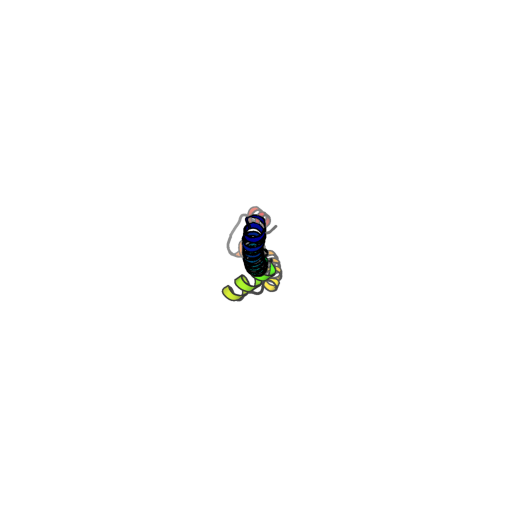.450 2.766 20.398 1.00 68.50 87 VAL A O 1
ATOM 660 N N . ALA A 1 88 ? -27.657 4.719 21.464 1.00 70.75 88 ALA A N 1
ATOM 661 C CA . ALA A 1 88 ? -27.524 5.532 20.254 1.00 70.75 88 ALA A CA 1
ATOM 662 C C . ALA A 1 88 ? -26.114 5.509 19.641 1.00 70.75 88 ALA A C 1
ATOM 664 O O . ALA A 1 88 ? -25.977 5.748 18.446 1.00 70.75 88 ALA A O 1
ATOM 665 N N . VAL A 1 89 ? -25.085 5.250 20.451 1.00 69.00 89 VAL A N 1
ATOM 666 C CA . VAL A 1 89 ? -23.687 5.158 19.998 1.00 69.00 89 VAL A CA 1
ATOM 667 C C . VAL A 1 89 ? -23.308 3.718 19.639 1.00 69.00 89 VAL A C 1
ATOM 669 O O . VAL A 1 89 ? -22.427 3.512 18.811 1.00 69.00 89 VAL A O 1
ATOM 672 N N . ALA A 1 90 ? -23.967 2.725 20.241 1.00 63.91 90 ALA A N 1
ATOM 673 C CA . ALA A 1 90 ? -23.752 1.307 19.951 1.00 63.91 90 ALA A CA 1
ATOM 674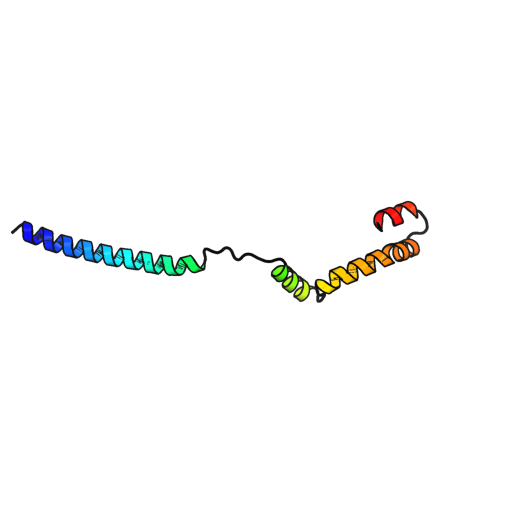 C C . ALA A 1 90 ? -24.482 0.799 18.690 1.00 63.91 90 ALA A C 1
ATOM 676 O O . ALA A 1 90 ? -24.263 -0.341 18.283 1.00 63.91 90 ALA A O 1
ATOM 677 N N . LYS A 1 91 ? -25.354 1.618 18.092 1.00 57.22 91 LYS A N 1
ATOM 678 C CA . LYS A 1 91 ? -26.132 1.301 16.888 1.00 57.22 91 LYS A CA 1
ATOM 679 C C . LYS A 1 91 ? -25.498 1.892 15.634 1.00 57.22 91 LYS A C 1
ATOM 681 O O . LYS A 1 91 ? -25.593 1.222 14.583 1.00 57.22 91 LYS A O 1
#

Mean predicted aligned error: 17.54 Å

Organism: NCBI:txid268141